Protein 2OSO (pdb70)

Organism: Methanocaldococcus jannaschii (strain ATCC 43067 / DSM 2661 / JAL-1 / JCM 10045 / NBRC 100440) (NCBI:txid243232)

InterPro domains:
  IPR004096 4-vinyl reductase, 4VR [PF02830] (97-155)
  IPR004096 4-vinyl reductase, 4VR [SM00989] (94-156)
  IPR024096 NO signalling/Golgi transport ligand-binding domain superfamily [SSF111126] (6-155)

Nearest PDB structures (foldseek):
  2oso-assembly1_A  TM=9.982E-01  e=2.679E-29  Methanocaldococcus jannaschii DSM 2661
  5kbi-assembly1_A  TM=7.221E-01  e=6.446E-04  Acinetobacter calcoaceticus
  5kbh-assembly1_A  TM=7.054E-01  e=1.119E-03  Acinetobacter calcoaceticus
  5kbg-assembly1_A  TM=6.849E-01  e=9.903E-04  Acinetobacter calcoaceticus
  5frw-assembly1_A  TM=6.557E-01  e=5.186E-03  Ralstonia sp. E2

Secondary structure (DSSP, 8-state):
----TTHHHHHHHTT-HHHHHHSPPP--HHHHHHHHHHHHH------HHHHHHHHH----SSHHHHHHHHH----EEE--HHHHHHSPSPEEEEEES-S-TT---SS---HHHHHHHHHHHHHHH-SEEEEEEEE-GGGT-SSEEEEEEEE-

Sequence (152 aa):
GAFEKIFPDIILEAIRNEEIIKESKKKIPPYFGLFALVIIFDKVKGSEETSLYEIGEEFGKKLSPKNIEELKKIFKLNFGDLEIDENKILLKNPPYKIKLSNPPYQWVSKEEPIHDFIAGILAGCLEEIFYYYFVVNEVECVSQGKDKCVFEVKEVD

CATH classification: 3.30.1380.20

Structure (mmCIF, N/CA/C/O backbone):
data_2OSO
#
_entry.id   2OSO
#
_cell.length_a   42.100
_cell.length_b   42.100
_cell.length_c   172.400
_cell.angle_alpha   90.000
_cell.angle_beta   90.000
_cell.angle_gamma   120.000
#
_symmetry.space_group_name_H-M   'P 31 2 1'
#
loop_
_entity.id
_entity.type
_entity.pdbx_description
1 polymer 'Hypothetical protein MJ1460'
2 non-polymer 'ZINC ION'
3 non-polymer 'CHLORIDE ION'
4 non-polymer 'ACETATE ION'
5 non-polymer GLYCEROL
6 water water
#
loop_
_atom_site.group_PDB
_atom_site.id
_atom_site.type_symbol
_atom_site.label_atom_id
_atom_site.label_alt_id
_atom_site.label_comp_id
_atom_site.label_asym_id
_atom_site.label_entity_id
_atom_site.label_seq_id
_atom_site.pdbx_PDB_ins_code
_atom_site.Cartn_x
_atom_site.Cartn_y
_atom_site.Cartn_z
_atom_site.occupancy
_atom_site.B_iso_or_equiv
_atom_site.auth_seq_id
_atom_site.auth_comp_id
_atom_site.auth_asym_id
_atom_site.auth_atom_id
_atom_site.pdbx_PDB_model_num
ATOM 1 N N . GLY A 1 1 ? 16.522 -3.937 2.259 1.00 19.21 0 GLY A N 1
ATOM 2 C CA . GLY A 1 1 ? 16.492 -2.935 1.162 1.00 22.61 0 GLY A CA 1
ATOM 3 C C . GLY A 1 1 ? 17.654 -1.967 1.287 1.00 23.48 0 GLY A C 1
ATOM 4 O O . GLY A 1 1 ? 18.474 -2.123 2.163 1.00 21.31 0 GLY A O 1
ATOM 13 N N . ALA A 1 3 ? 19.788 1.398 2.076 1.00 30.22 2 ALA A N 1
ATOM 14 C CA . ALA A 1 3 ? 19.738 2.449 3.088 1.00 30.49 2 ALA A CA 1
ATOM 15 C C . ALA A 1 3 ? 19.295 3.754 2.439 1.00 32.77 2 ALA A C 1
ATOM 16 O O . ALA A 1 3 ? 18.406 4.420 2.960 1.00 31.88 2 ALA A O 1
ATOM 18 N N . PHE A 1 4 ? 19.885 4.085 1.286 1.00 34.54 3 PHE A N 1
ATOM 19 C CA . PHE A 1 4 ? 19.580 5.330 0.554 1.00 36.50 3 PHE A CA 1
ATOM 20 C C . PHE A 1 4 ? 19.108 5.025 -0.849 1.00 36.66 3 PHE A C 1
ATOM 21 O O . PHE A 1 4 ? 19.792 4.348 -1.620 1.00 33.58 3 PHE A O 1
ATOM 37 N N . GLU A 1 6 ? 18.464 7.388 -3.141 1.00 32.60 5 GLU A N 1
ATOM 38 C CA . GLU A 1 6 ? 18.929 8.411 -4.082 1.00 31.81 5 GLU A CA 1
ATOM 39 C C . GLU A 1 6 ? 20.383 8.797 -3.828 1.00 30.98 5 GLU A C 1
ATOM 40 O O . GLU A 1 6 ? 20.885 8.653 -2.707 1.00 29.12 5 GLU A O 1
ATOM 46 N N . LYS A 1 7 ? 21.016 9.338 -4.868 1.00 31.70 6 LYS A N 1
ATOM 47 C CA . LYS A 1 7 ? 22.483 9.543 -4.956 1.00 34.40 6 LYS A CA 1
ATOM 48 C C . LYS A 1 7 ? 23.025 10.581 -3.973 1.00 31.49 6 LYS A C 1
ATOM 49 O O . LYS A 1 7 ? 24.148 10.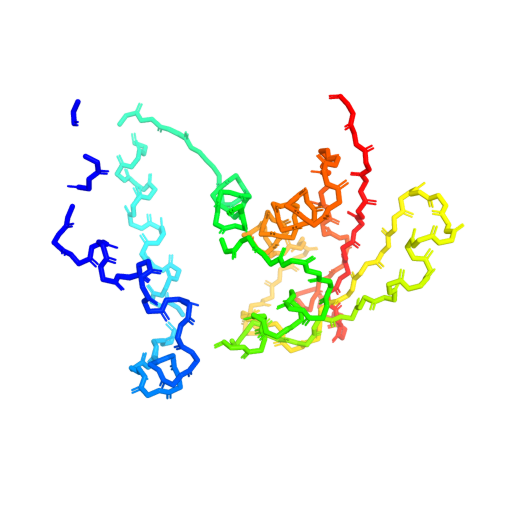494 -3.438 1.00 29.48 6 LYS A O 1
ATOM 55 N N . ILE A 1 8 ? 22.231 11.597 -3.786 1.00 29.81 7 ILE A N 1
ATOM 56 C CA . ILE A 1 8 ? 22.652 12.766 -3.091 1.00 27.89 7 ILE A CA 1
ATOM 57 C C . ILE A 1 8 ? 22.461 12.553 -1.578 1.00 26.81 7 ILE A C 1
ATOM 58 O O . ILE A 1 8 ? 23.055 13.267 -0.763 1.00 24.54 7 ILE A O 1
ATOM 63 N N . PHE A 1 9 ? 21.653 11.559 -1.180 1.00 25.28 8 PHE A N 1
ATOM 64 C CA . PHE A 1 9 ? 21.302 11.423 0.262 1.00 25.91 8 PHE A CA 1
ATOM 65 C C . PHE A 1 9 ? 22.479 11.257 1.280 1.00 24.80 8 PHE A C 1
ATOM 66 O O . PHE A 1 9 ? 22.502 11.941 2.301 1.00 25.98 8 PHE A O 1
ATOM 74 N N . PRO A 1 10 ? 23.445 10.349 1.052 1.00 26.08 9 PRO A N 1
ATOM 75 C CA . PRO A 1 10 ? 24.547 10.397 2.019 1.00 25.51 9 PRO A CA 1
ATOM 76 C C . PRO A 1 10 ? 25.263 11.739 2.180 1.00 25.15 9 PRO A C 1
ATOM 77 O O . PRO A 1 10 ? 25.677 12.109 3.270 1.00 26.46 9 PRO A O 1
ATOM 81 N N . ASP A 1 11 ? 25.403 12.463 1.098 1.00 24.29 10 ASP A N 1
ATOM 82 C CA . ASP A 1 11 ? 26.096 13.748 1.090 1.00 27.17 10 ASP A CA 1
ATOM 83 C C . ASP A 1 11 ? 25.295 14.791 1.892 1.00 24.88 10 ASP A C 1
ATOM 84 O O . ASP A 1 11 ? 25.856 15.594 2.653 1.00 24.37 10 ASP A O 1
ATOM 89 N N A ILE A 1 12 ? 23.978 14.770 1.748 0.50 24.59 11 ILE A N 1
ATOM 90 N N B ILE A 1 12 ? 23.982 14.742 1.732 0.50 23.56 11 ILE A N 1
ATOM 91 C CA A ILE A 1 12 ? 23.126 15.687 2.515 0.50 24.68 11 ILE A CA 1
ATOM 92 C CA B ILE A 1 12 ? 23.074 15.599 2.488 0.50 23.15 11 ILE A CA 1
ATOM 93 C C A ILE A 1 12 ? 23.291 15.482 4.030 0.50 24.22 11 ILE A C 1
ATOM 94 C C B ILE A 1 12 ? 23.290 15.466 4.001 0.50 23.25 11 ILE A C 1
ATOM 95 O O A ILE A 1 12 ? 23.360 16.459 4.772 0.50 23.20 11 ILE A O 1
ATOM 96 O O B ILE A 1 12 ? 23.386 16.469 4.704 0.50 22.21 11 ILE A O 1
ATOM 105 N N . LEU A 1 13 ? 23.409 14.230 4.485 1.00 24.23 12 LEU A N 1
ATOM 106 C CA . LEU A 1 13 ? 23.597 13.967 5.897 1.00 27.08 12 LEU A CA 1
ATOM 107 C C . LEU A 1 13 ? 24.934 14.529 6.428 1.00 29.83 12 LEU A C 1
ATOM 108 O O . LEU A 1 13 ? 25.024 14.921 7.585 1.00 31.09 12 LEU A O 1
ATOM 113 N N . GLU A 1 14 ? 25.959 14.570 5.585 1.00 31.58 13 GLU A N 1
ATOM 114 C CA . GLU A 1 14 ? 27.246 15.162 5.975 1.00 32.69 13 GLU A CA 1
ATOM 115 C C . GLU A 1 14 ? 27.166 16.691 6.027 1.00 30.52 13 GLU A C 1
ATOM 116 O O . GLU A 1 14 ? 27.654 17.323 6.974 1.00 26.92 13 GLU A O 1
ATOM 122 N N . ALA A 1 15 ? 26.555 17.257 4.987 1.00 29.93 14 ALA A N 1
ATOM 123 C CA . ALA A 1 15 ? 26.388 18.712 4.837 1.00 29.65 14 ALA A CA 1
ATOM 124 C C . ALA A 1 15 ? 25.615 19.357 5.967 1.00 29.48 14 ALA A C 1
ATOM 125 O O . ALA A 1 15 ? 25.930 20.474 6.334 1.00 28.98 14 ALA A O 1
ATOM 127 N N . ILE A 1 16 ? 24.559 18.710 6.477 1.00 31.09 15 ILE A N 1
ATOM 128 C CA . ILE A 1 16 ? 23.762 19.332 7.540 1.00 31.96 15 ILE A CA 1
ATOM 129 C C . ILE A 1 16 ? 24.566 19.495 8.848 1.00 32.94 15 ILE A C 1
ATOM 130 O O . ILE A 1 16 ? 24.223 20.306 9.691 1.00 34.05 15 ILE A O 1
ATOM 135 N N . ARG A 1 17 ? 25.653 18.740 8.974 1.00 34.18 16 ARG A N 1
ATOM 136 C CA . ARG A 1 17 ? 26.597 18.864 10.088 1.00 34.96 16 ARG A CA 1
ATOM 137 C C . ARG A 1 17 ? 27.725 19.887 9.823 1.00 35.48 16 ARG A C 1
ATOM 138 O O . ARG A 1 17 ? 28.562 20.072 10.686 1.00 36.96 16 ARG A O 1
ATOM 141 N N . ASN A 1 18 ? 27.750 20.530 8.648 1.00 34.45 17 ASN A N 1
ATOM 142 C CA . ASN A 1 18 ? 28.870 21.398 8.243 1.00 32.94 17 ASN A CA 1
ATOM 143 C C . ASN A 1 18 ? 28.396 22.836 7.985 1.00 30.96 17 ASN A C 1
ATOM 144 O O . ASN A 1 18 ? 27.894 23.157 6.914 1.00 28.52 17 ASN A O 1
ATOM 149 N N . GLU A 1 19 ? 28.589 23.709 8.970 1.00 29.83 18 GLU A N 1
ATOM 150 C CA . GLU A 1 19 ? 28.103 25.092 8.893 1.00 30.01 18 GLU A CA 1
ATOM 151 C C . GLU A 1 19 ? 28.708 25.888 7.721 1.00 28.55 18 GLU A C 1
ATOM 152 O O . GLU A 1 19 ? 28.068 26.809 7.203 1.00 29.36 18 GLU A O 1
ATOM 158 N N . GLU A 1 20 ? 29.920 25.529 7.295 1.00 27.58 19 GLU A N 1
ATOM 159 C CA . GLU A 1 20 ? 30.578 26.208 6.159 1.00 27.44 19 GLU A CA 1
ATOM 160 C C . GLU A 1 20 ? 29.866 25.843 4.870 1.00 25.95 19 GLU A C 1
ATOM 161 O O . GLU A 1 20 ? 29.570 26.717 4.055 1.00 27.15 19 GLU A O 1
ATOM 165 N N . ILE A 1 21 ? 29.575 24.565 4.687 1.00 25.00 20 ILE A N 1
ATOM 166 C CA . ILE A 1 21 ? 28.798 24.108 3.515 1.00 25.10 20 ILE A CA 1
ATOM 167 C C . ILE A 1 21 ? 27.398 24.742 3.465 1.00 24.90 20 ILE A C 1
ATOM 168 O O . ILE A 1 21 ? 26.911 25.168 2.394 1.00 22.16 20 ILE A O 1
ATOM 173 N N . ILE A 1 22 ? 26.737 24.825 4.616 1.00 24.71 21 ILE A N 1
ATOM 174 C CA . ILE A 1 22 ? 25.395 25.446 4.668 1.00 25.92 21 ILE A CA 1
ATOM 175 C C . ILE A 1 22 ? 25.508 26.874 4.240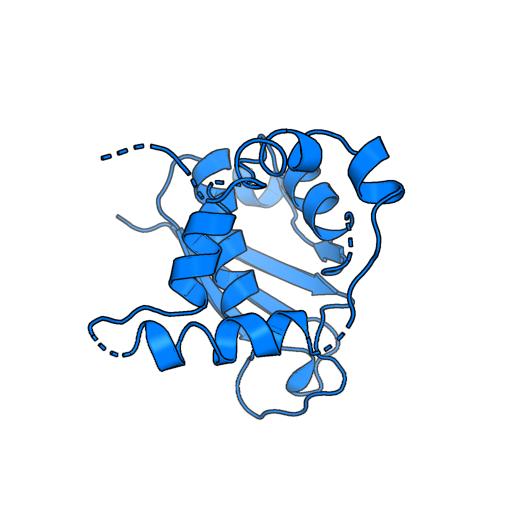 1.00 27.04 21 ILE A C 1
ATOM 176 O O . ILE A 1 22 ? 24.760 27.339 3.391 1.00 26.48 21 ILE A O 1
ATOM 181 N N . LYS A 1 23 ? 26.462 27.588 4.820 1.00 29.74 22 LYS A N 1
ATOM 182 C CA . LYS A 1 23 ? 26.615 29.006 4.490 1.00 31.73 22 LYS A CA 1
ATOM 183 C C . LYS A 1 23 ? 26.952 29.231 3.014 1.00 30.40 22 LYS A C 1
ATOM 184 O O . LYS A 1 23 ? 26.540 30.217 2.441 1.00 28.13 22 LYS A O 1
ATOM 190 N N . GLU A 1 24 ? 27.687 28.312 2.398 1.00 30.92 23 GLU A N 1
ATOM 191 C CA . GLU A 1 24 ? 28.075 28.453 0.980 1.00 31.87 23 GLU A CA 1
ATOM 192 C C . GLU A 1 24 ? 27.082 27.852 -0.033 1.00 30.67 23 GLU A C 1
ATOM 193 O O . GLU A 1 24 ? 27.200 28.075 -1.255 1.00 30.02 23 GLU A O 1
ATOM 199 N N . SER A 1 25 ? 26.101 27.108 0.460 1.00 28.07 24 SER A N 1
ATOM 200 C CA . SER A 1 25 ? 25.137 26.446 -0.404 1.00 27.13 24 SER A CA 1
ATOM 201 C C . SER A 1 25 ? 24.233 27.445 -1.148 1.00 27.29 24 SER A C 1
ATOM 202 O O . SER A 1 25 ? 24.065 28.599 -0.702 1.00 25.84 24 SER A O 1
ATOM 205 N N . LYS A 1 26 ? 23.613 27.001 -2.252 1.00 25.93 25 LYS A N 1
ATOM 206 C CA . LYS A 1 26 ? 22.558 27.801 -2.894 1.00 26.29 25 LYS A CA 1
ATOM 207 C C . LYS A 1 26 ? 21.328 27.844 -2.000 1.00 26.56 25 LYS A C 1
ATOM 208 O O . LYS A 1 26 ? 20.990 26.877 -1.350 1.00 25.89 25 LYS A O 1
ATOM 214 N N A LYS A 1 27 ? 20.686 29.002 -1.949 0.50 27.14 26 LYS A N 1
ATOM 215 N N B LYS A 1 27 ? 20.647 28.992 -2.004 0.50 26.86 26 LYS A N 1
ATOM 216 C CA A LYS A 1 27 ? 19.480 29.157 -1.176 0.50 27.31 26 LYS A CA 1
ATOM 217 C CA B LYS A 1 27 ? 19.484 29.240 -1.160 0.50 26.69 26 LYS A CA 1
ATOM 218 C C A LYS A 1 27 ? 18.285 29.113 -2.116 0.50 28.98 26 LYS A C 1
ATOM 219 C C B LYS A 1 27 ? 18.176 29.287 -1.981 0.50 28.64 26 LYS A C 1
ATOM 220 O O A LYS A 1 27 ? 18.288 29.765 -3.161 0.50 29.97 26 LYS A O 1
ATOM 221 O O B LYS A 1 27 ? 17.964 30.216 -2.778 0.50 29.12 26 LYS A O 1
ATOM 232 N N . ILE A 1 28 ? 17.280 28.324 -1.739 1.00 28.65 27 ILE A N 1
ATOM 233 C CA . ILE A 1 28 ? 16.044 28.190 -2.506 1.00 28.12 27 ILE A CA 1
ATOM 234 C C . ILE A 1 28 ? 14.916 28.969 -1.851 1.00 28.39 27 ILE A C 1
ATOM 235 O O . ILE A 1 28 ? 14.709 28.832 -0.636 1.00 28.22 27 ILE A O 1
ATOM 240 N N . PRO A 1 29 ? 14.218 29.821 -2.626 1.00 29.11 28 PRO A N 1
ATOM 241 C CA . PRO A 1 29 ? 12.978 30.483 -2.145 1.00 28.55 28 PRO A CA 1
ATOM 242 C C . PRO A 1 29 ? 11.905 29.504 -1.603 1.00 29.03 28 PRO A C 1
ATOM 243 O O . PRO A 1 29 ? 11.561 28.502 -2.273 1.00 30.60 28 PRO A O 1
ATOM 263 N N . PRO A 1 31 ? 8.668 29.259 -1.412 1.00 27.82 30 PRO A N 1
ATOM 264 C CA . PRO A 1 31 ? 7.549 28.721 -2.262 1.00 28.71 30 PRO A CA 1
ATOM 265 C C . PRO A 1 31 ? 7.890 27.413 -3.028 1.00 28.35 30 PRO A C 1
ATOM 266 O O . PRO A 1 31 ? 7.008 26.549 -3.186 1.00 24.85 30 PRO A O 1
ATOM 270 N N . TYR A 1 32 ? 9.149 27.246 -3.428 1.00 27.36 31 TYR A N 1
ATOM 271 C CA . TYR A 1 32 ? 9.583 26.074 -4.155 1.00 28.31 31 TYR A CA 1
ATOM 272 C C . TYR A 1 32 ? 9.848 24.868 -3.247 1.00 28.01 31 TYR A C 1
ATOM 273 O O . TYR A 1 32 ? 9.662 23.718 -3.642 1.00 27.68 31 TYR A O 1
ATOM 282 N N . PHE A 1 33 ? 10.281 25.154 -2.028 1.00 27.17 32 PHE A N 1
ATOM 283 C CA . PHE A 1 33 ? 10.409 24.167 -0.980 1.00 27.99 32 PHE A CA 1
ATOM 284 C C . PHE A 1 33 ? 8.997 23.634 -0.669 1.00 26.78 32 PHE A C 1
ATOM 285 O O . PHE A 1 33 ? 8.779 22.465 -0.637 1.00 25.41 32 PHE A O 1
ATOM 293 N N . GLY A 1 34 ? 8.000 24.497 -0.526 1.00 23.38 33 GLY A N 1
ATOM 294 C CA . GLY A 1 34 ? 6.681 24.016 -0.336 1.00 23.52 33 GLY A CA 1
ATOM 295 C C . GLY A 1 34 ? 6.062 23.272 -1.476 1.00 20.78 33 GLY A C 1
ATOM 296 O O . GLY A 1 34 ? 5.282 22.357 -1.258 1.00 22.99 33 GLY A O 1
ATOM 297 N N . LEU A 1 35 ? 6.365 23.683 -2.690 1.00 21.59 34 LEU A N 1
ATOM 298 C CA . LEU A 1 35 ? 5.875 23.015 -3.898 1.00 19.70 34 LEU A CA 1
ATOM 299 C C . LEU A 1 35 ? 6.350 21.584 -3.967 1.00 21.46 34 LEU A C 1
ATOM 300 O O . LEU A 1 35 ? 5.622 20.693 -4.388 1.00 19.34 34 LEU A O 1
ATOM 305 N N . PHE A 1 36 ? 7.577 21.357 -3.534 1.00 21.13 35 PHE A N 1
ATOM 306 C CA . PHE A 1 36 ? 8.122 20.008 -3.443 1.00 24.98 35 PHE A CA 1
ATOM 307 C C . PHE A 1 36 ? 7.245 19.084 -2.581 1.00 22.14 35 PHE A C 1
ATOM 308 O O . PHE A 1 36 ? 6.910 17.952 -2.972 1.00 22.46 35 PHE A O 1
ATOM 316 N N . ALA A 1 37 ? 6.883 19.574 -1.404 1.00 21.31 36 ALA A N 1
ATOM 317 C CA . ALA A 1 37 ? 6.121 18.833 -0.482 1.00 22.51 36 ALA A CA 1
ATOM 318 C C . ALA A 1 37 ? 4.733 18.588 -1.102 1.00 21.68 36 ALA A C 1
ATOM 319 O O . ALA A 1 37 ? 4.152 17.529 -0.961 1.00 23.72 36 ALA A O 1
ATOM 321 N N . LEU A 1 38 ? 4.190 19.601 -1.763 1.00 22.80 37 LEU A N 1
ATOM 322 C CA . LEU A 1 38 ? 2.869 19.493 -2.389 1.00 23.85 37 LEU A CA 1
ATOM 323 C C . LEU A 1 38 ? 2.896 18.403 -3.464 1.00 25.40 37 LEU A C 1
ATOM 324 O O . LEU A 1 38 ? 1.941 17.611 -3.604 1.00 23.69 37 LEU A O 1
ATOM 329 N N . VAL A 1 39 ? 3.959 18.401 -4.267 1.00 25.29 38 VAL A N 1
ATOM 330 C CA . VAL A 1 39 ? 4.069 17.419 -5.357 1.00 27.46 38 VAL A CA 1
ATOM 331 C C . VAL A 1 39 ? 4.268 15.989 -4.807 1.00 27.69 38 VAL A C 1
ATOM 332 O O . VAL A 1 39 ? 3.629 15.060 -5.282 1.00 28.59 38 VAL A O 1
ATOM 336 N N A ILE A 1 40 ? 5.113 15.825 -3.796 0.50 27.68 39 ILE A N 1
ATOM 337 N N B ILE A 1 40 ? 5.146 15.832 -3.823 0.50 28.50 39 ILE A N 1
ATOM 338 C CA A ILE A 1 40 ? 5.355 14.492 -3.247 0.50 27.87 39 ILE A CA 1
ATOM 339 C CA B ILE A 1 40 ? 5.364 14.530 -3.191 0.50 29.07 39 ILE A CA 1
ATOM 340 C C A ILE A 1 40 ? 4.239 13.953 -2.329 0.50 29.79 39 ILE A C 1
ATOM 341 C C B ILE A 1 40 ? 4.050 13.994 -2.592 0.50 30.38 39 ILE A C 1
ATOM 342 O O A ILE A 1 40 ? 4.207 12.750 -2.080 0.50 27.50 39 ILE A O 1
ATOM 343 O O B ILE A 1 40 ? 3.627 12.883 -2.897 0.50 27.56 39 ILE A O 1
ATOM 352 N N . PHE A 1 41 ? 3.352 14.821 -1.825 1.00 31.11 40 PHE A N 1
ATOM 353 C CA . PHE A 1 41 ? 2.147 14.370 -1.152 1.00 33.90 40 PHE A CA 1
ATOM 354 C C . PHE A 1 41 ? 1.109 13.851 -2.138 1.00 37.46 40 PHE A C 1
ATOM 355 O O . PHE A 1 41 ? 0.404 12.904 -1.839 1.00 38.55 40 PHE A O 1
ATOM 363 N N . ASP A 1 42 ? 0.982 14.491 -3.292 1.00 40.80 41 ASP A N 1
ATOM 364 C CA . ASP A 1 42 ? 0.177 13.934 -4.382 1.00 42.76 41 ASP A CA 1
ATOM 365 C C . ASP A 1 42 ? 0.618 12.525 -4.771 1.00 43.68 41 ASP A C 1
ATOM 366 O O . ASP A 1 42 ? -0.219 11.698 -5.113 1.00 44.81 41 ASP A O 1
ATOM 371 N N . LYS A 1 43 ? 1.924 12.275 -4.765 1.00 43.96 42 LYS A N 1
ATOM 372 C CA . LYS A 1 43 ? 2.474 10.940 -5.036 1.00 44.16 42 LYS A CA 1
ATOM 373 C C . LYS A 1 43 ? 2.346 9.984 -3.841 1.00 43.64 42 LYS A C 1
ATOM 374 O O . LYS A 1 43 ? 2.002 8.830 -4.034 1.00 42.78 42 LYS A O 1
ATOM 380 N N . VAL A 1 44 ? 2.668 10.436 -2.621 1.00 44.30 43 VAL A N 1
ATOM 381 C CA . VAL A 1 44 ? 2.342 9.662 -1.409 1.00 44.34 43 VAL A CA 1
ATOM 382 C C . VAL A 1 44 ? 0.881 9.224 -1.580 1.00 43.74 43 VAL A C 1
ATOM 383 O O . VAL A 1 44 ? 0.585 8.034 -1.636 1.00 45.02 43 VAL A O 1
ATOM 387 N N . LYS A 1 45 ? -0.025 10.182 -1.707 1.00 43.88 44 LYS A N 1
ATOM 388 C CA . LYS A 1 45 ? -1.445 9.849 -1.862 1.00 43.80 44 LYS A CA 1
ATOM 389 C C . LYS A 1 45 ? -1.649 9.060 -3.139 1.00 44.32 44 LYS A C 1
ATOM 390 O O . LYS A 1 45 ? -2.303 8.015 -3.121 1.00 44.23 44 LYS A O 1
ATOM 392 N N . GLY A 1 48 ? 0.148 5.462 -3.018 1.00 46.92 47 GLY A N 1
ATOM 393 C CA . GLY A 1 48 ? -1.045 4.979 -2.310 1.00 46.09 47 GLY A CA 1
ATOM 394 C C . GLY A 1 48 ? -1.021 5.002 -0.778 1.00 46.42 47 GLY A C 1
ATOM 395 O O . GLY A 1 48 ? -1.775 4.251 -0.151 1.00 46.37 47 GLY A O 1
ATOM 396 N N . SER A 1 49 ? -0.189 5.863 -0.173 1.00 45.53 48 SER A N 1
ATOM 397 C CA . SER A 1 49 ? -0.130 6.018 1.294 1.00 44.71 48 SER A CA 1
ATOM 398 C C . SER A 1 49 ? -0.518 7.443 1.767 1.00 44.09 48 SER A C 1
ATOM 399 O O . SER A 1 49 ? -1.219 8.161 1.035 1.00 44.48 48 SER A O 1
ATOM 401 N N A GLU A 1 50 ? -0.021 7.846 2.939 0.50 43.76 49 GLU A N 1
ATOM 402 N N B GLU A 1 50 ? -0.067 7.829 2.969 0.50 43.70 49 GLU A N 1
ATOM 403 C CA A GLU A 1 50 ? -0.543 9.007 3.667 0.50 43.57 49 GLU A CA 1
ATOM 404 C CA B GLU A 1 50 ? -0.616 8.977 3.723 0.50 43.45 49 GLU A CA 1
ATOM 405 C C A GLU A 1 50 ? 0.387 9.436 4.815 0.50 43.56 49 GLU A C 1
ATOM 406 C C B GLU A 1 50 ? 0.353 9.432 4.841 0.50 43.46 49 GLU A C 1
ATOM 407 O O A GLU A 1 50 ? 0.990 8.583 5.485 0.50 43.88 49 GLU A O 1
ATOM 408 O O B GLU A 1 50 ? 0.961 8.584 5.512 0.50 43.76 49 GLU A O 1
ATOM 419 N N . THR A 1 51 ? 0.503 10.749 5.041 1.00 42.82 50 THR A N 1
ATOM 420 C CA . THR A 1 51 ? 1.260 11.292 6.223 1.00 40.51 50 THR A CA 1
ATOM 421 C C . THR A 1 51 ? 0.859 12.765 6.492 1.00 37.58 50 THR A C 1
ATOM 422 O O . THR A 1 51 ? -0.164 13.226 5.982 1.00 38.21 50 T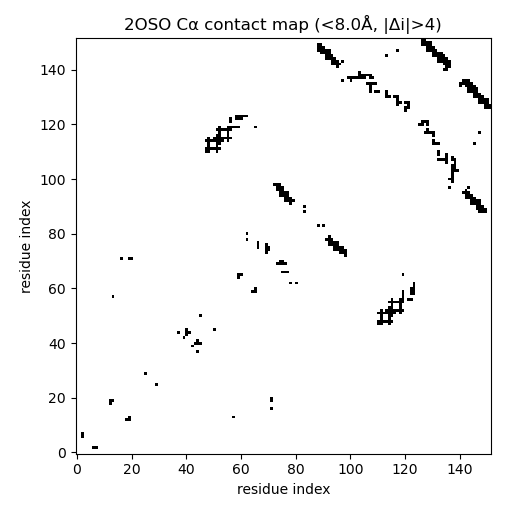HR A O 1
ATOM 426 N N . SER A 1 52 ? 1.586 13.497 7.329 1.00 34.51 51 SER A N 1
ATOM 427 C CA . SER A 1 52 ? 1.305 14.950 7.478 1.00 30.66 51 SER A CA 1
ATOM 428 C C . SER A 1 52 ? 2.585 15.753 7.552 1.00 26.64 51 SER A C 1
ATOM 429 O O . SER A 1 52 ? 3.634 15.215 7.823 1.00 26.35 51 SER A O 1
ATOM 432 N N . LEU A 1 53 ? 2.499 17.049 7.291 1.00 23.48 52 LEU A N 1
ATOM 433 C CA . LEU A 1 53 ? 3.656 17.923 7.462 1.00 21.74 52 LEU A CA 1
ATOM 434 C C . LEU A 1 53 ? 4.204 17.931 8.922 1.00 21.90 52 LEU A C 1
ATOM 435 O O . LEU A 1 53 ? 5.406 18.056 9.139 1.00 24.89 52 LEU A O 1
ATOM 440 N N . TYR A 1 54 ? 3.314 17.829 9.896 1.00 22.61 53 TYR A N 1
ATOM 441 C CA . TYR A 1 54 ? 3.722 17.687 11.295 1.00 22.36 53 TYR A CA 1
ATOM 442 C C . TYR A 1 54 ? 4.541 16.420 11.505 1.00 23.28 53 TYR A C 1
ATOM 443 O O . TYR A 1 54 ? 5.624 16.452 12.084 1.00 22.16 53 TYR A O 1
ATOM 452 N N . GLU A 1 55 ? 4.053 15.301 11.039 1.00 25.69 54 GLU A N 1
ATOM 453 C CA . GLU A 1 55 ? 4.797 14.063 11.241 1.00 26.81 54 GLU A CA 1
ATOM 454 C C . GLU A 1 55 ? 6.144 14.030 10.518 1.00 25.51 54 GLU A C 1
ATOM 455 O O . GLU A 1 55 ? 7.147 13.594 11.075 1.00 24.93 54 GLU A O 1
ATOM 461 N N . ILE A 1 56 ? 6.199 14.557 9.298 1.00 24.95 55 ILE A N 1
ATOM 462 C CA . ILE A 1 56 ? 7.471 14.757 8.626 1.00 22.64 55 ILE A CA 1
ATOM 463 C C . ILE A 1 56 ? 8.439 15.702 9.367 1.00 23.67 55 ILE A C 1
ATOM 464 O O . ILE A 1 56 ? 9.642 15.455 9.426 1.00 23.80 55 ILE A O 1
ATOM 469 N N . GLY A 1 57 ? 7.950 16.819 9.888 1.00 22.71 56 GLY A N 1
ATOM 470 C CA . GLY A 1 57 ? 8.728 17.692 10.765 1.00 24.35 56 GLY A CA 1
ATOM 471 C C . GLY A 1 57 ? 9.272 16.973 11.986 1.00 24.33 56 GLY A C 1
ATOM 472 O O . GLY A 1 57 ? 10.464 17.105 12.302 1.00 24.70 56 GLY A O 1
ATOM 473 N N . GLU A 1 58 ? 8.451 16.142 12.625 1.00 24.67 57 GLU A N 1
ATOM 474 C CA . GLU A 1 58 ? 8.980 15.284 13.727 1.00 26.01 57 GLU A CA 1
ATOM 475 C C . GLU A 1 58 ? 10.194 14.502 13.308 1.00 26.91 57 GLU A C 1
ATOM 476 O O . GLU A 1 58 ? 11.217 14.513 13.985 1.00 23.35 57 GLU A O 1
ATOM 482 N N . GLU A 1 59 ? 10.100 13.821 12.165 1.00 28.80 58 GLU A N 1
ATOM 483 C CA . GLU A 1 59 ? 11.233 13.001 11.671 1.00 28.81 58 GLU A CA 1
ATOM 484 C C . GLU A 1 59 ? 12.448 13.840 11.271 1.00 26.08 58 GLU A C 1
ATOM 485 O O . GLU A 1 59 ? 13.560 13.434 11.494 1.00 23.54 58 GLU A O 1
ATOM 491 N N . PHE A 1 60 ? 12.183 14.994 10.666 1.00 24.40 59 PHE A N 1
ATOM 492 C CA . PHE A 1 60 ? 13.176 15.991 10.272 1.00 24.10 59 PHE A CA 1
ATOM 493 C C . PHE A 1 60 ? 13.957 16.449 11.501 1.00 24.90 59 PHE A C 1
ATOM 494 O O . PHE A 1 60 ? 15.192 16.376 11.508 1.00 27.96 59 PHE A O 1
ATOM 502 N N . GLY A 1 61 ? 13.217 16.764 12.558 1.00 28.35 60 GLY A N 1
ATOM 503 C CA . GLY A 1 61 ? 13.760 17.160 13.861 1.00 27.49 60 GLY A CA 1
ATOM 504 C C . GLY A 1 61 ? 14.675 16.131 14.464 1.00 27.33 60 GLY A C 1
ATOM 505 O O . GLY A 1 61 ? 15.792 16.453 14.902 1.00 28.51 60 GLY A O 1
ATOM 506 N N A LYS A 1 62 ? 14.236 14.868 14.432 0.50 25.73 61 LYS A N 1
ATOM 507 N N B LYS A 1 62 ? 14.187 14.894 14.504 0.50 27.70 61 LYS A N 1
ATOM 508 C CA A LYS A 1 62 ? 15.062 13.728 14.850 0.50 25.22 61 LYS A CA 1
ATOM 509 C CA B LYS A 1 62 ? 14.927 13.756 15.036 0.50 28.67 61 LYS A CA 1
ATOM 510 C C A LYS A 1 62 ? 16.375 13.561 14.068 0.50 26.62 61 LYS A C 1
ATOM 511 C C B LYS A 1 62 ? 16.252 13.498 14.314 0.50 28.94 61 LYS A C 1
ATOM 512 O O A LYS A 1 62 ? 17.421 13.392 14.677 0.50 25.72 61 LYS A O 1
ATOM 513 O O B LYS A 1 62 ? 17.213 13.053 14.926 0.50 28.08 61 LYS A O 1
ATOM 538 N N . LEU A 1 64 ? 17.962 15.985 12.616 1.00 27.93 63 LEU A N 1
ATOM 539 C CA . LEU A 1 64 ? 18.787 17.145 12.937 1.00 28.88 63 LEU A CA 1
ATOM 540 C C . LEU A 1 64 ? 19.474 16.920 14.282 1.00 28.89 63 LEU A C 1
ATOM 541 O O . LEU A 1 64 ? 20.653 17.237 14.468 1.00 28.96 63 LEU A O 1
ATOM 546 N N . SER A 1 65 ? 18.728 16.322 15.209 1.00 28.63 64 SER A N 1
ATOM 547 C CA . SER A 1 65 ? 19.311 15.834 16.498 1.00 28.73 64 SER A CA 1
ATOM 548 C C . SER A 1 65 ? 20.243 16.846 17.213 1.00 27.88 64 SER A C 1
ATOM 549 O O . SER A 1 65 ? 21.390 16.567 17.502 1.00 30.14 64 SER A O 1
ATOM 552 N N . PRO A 1 66 ? 19.715 18.030 17.558 1.00 28.55 65 PRO A N 1
ATOM 553 C CA . PRO A 1 66 ? 20.452 19.048 18.304 1.00 28.59 65 PRO A CA 1
ATOM 554 C C . PRO A 1 66 ? 20.690 18.527 19.725 1.00 29.44 65 PRO A C 1
ATOM 555 O O . PRO A 1 66 ? 19.849 17.815 20.272 1.00 29.09 65 PRO A O 1
ATOM 559 N N . LYS A 1 67 ? 21.842 18.835 20.290 1.00 31.08 66 LYS A N 1
ATOM 560 C CA . LYS A 1 67 ? 22.194 18.330 21.619 1.00 31.51 66 LYS A CA 1
ATOM 561 C C . LYS A 1 67 ? 21.635 19.206 22.748 1.00 30.87 66 LYS A C 1
ATOM 562 O O . LYS A 1 67 ? 21.600 18.804 23.930 1.00 30.86 66 LYS A O 1
ATOM 565 N N . ASN A 1 68 ? 21.200 20.412 22.407 1.00 28.74 67 ASN A N 1
ATOM 566 C CA . ASN A 1 68 ? 20.735 21.330 23.4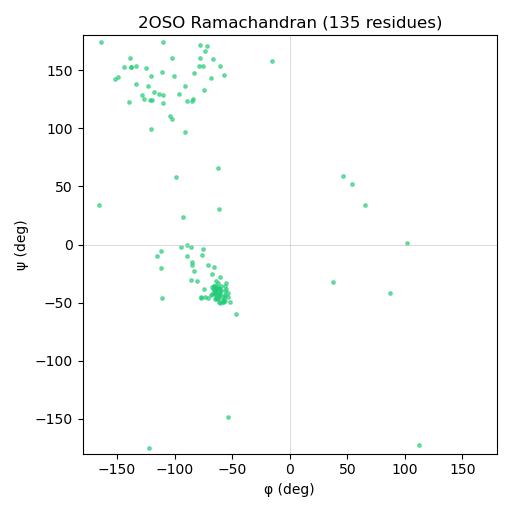36 1.00 26.86 67 ASN A CA 1
ATOM 567 C C . ASN A 1 68 ? 19.932 22.450 22.815 1.00 26.52 67 ASN A C 1
ATOM 568 O O . ASN A 1 68 ? 19.754 22.506 21.585 1.00 24.59 67 ASN A O 1
ATOM 573 N N . ILE A 1 69 ? 19.352 23.275 23.659 1.00 26.31 68 ILE A N 1
ATOM 574 C CA . ILE A 1 69 ? 18.515 24.375 23.196 1.00 25.27 68 ILE A CA 1
ATOM 575 C C . ILE A 1 69 ? 19.354 25.361 22.400 1.00 26.16 68 ILE A C 1
ATOM 576 O O . ILE A 1 69 ? 18.894 25.868 21.397 1.00 27.10 68 ILE A O 1
ATOM 581 N N . GLU A 1 70 ? 20.624 25.589 22.766 1.00 27.81 69 GLU A N 1
ATOM 582 C CA . GLU A 1 70 ? 21.370 26.612 22.022 1.00 28.92 69 GLU A CA 1
ATOM 583 C C . GLU A 1 70 ? 21.552 26.152 20.565 1.00 27.95 69 GLU A C 1
ATOM 584 O O . GLU A 1 70 ? 21.396 26.930 19.629 1.00 25.43 69 GLU A O 1
ATOM 590 N N . GLU A 1 71 ? 21.840 24.863 20.384 1.00 28.73 70 GLU A N 1
ATOM 591 C CA . GLU A 1 71 ? 22.004 24.260 19.078 1.00 30.55 70 GLU A CA 1
ATOM 592 C C . GLU A 1 71 ? 20.688 24.272 18.277 1.00 28.50 70 GLU A C 1
ATOM 593 O O . GLU A 1 71 ? 20.696 24.517 17.068 1.00 27.52 70 GLU A O 1
ATOM 599 N N . LEU A 1 72 ? 19.573 24.034 18.952 1.00 27.18 71 LEU A N 1
ATOM 600 C CA . LEU A 1 72 ? 18.245 24.157 18.317 1.00 28.88 71 LEU A CA 1
ATOM 601 C C . LEU A 1 72 ? 18.029 25.562 17.729 1.00 30.33 71 LEU A C 1
ATOM 602 O O . LEU A 1 72 ? 17.531 25.733 16.590 1.00 31.20 71 LEU A O 1
ATOM 607 N N . LYS A 1 73 ? 18.382 26.572 18.528 1.00 30.27 72 LYS A N 1
ATOM 608 C CA . LYS A 1 73 ? 18.257 27.964 18.116 1.00 28.78 72 LYS A CA 1
ATOM 609 C C . LYS A 1 73 ? 19.126 28.262 16.885 1.00 29.30 72 LYS A C 1
ATOM 610 O O . LYS A 1 73 ? 18.695 29.004 15.962 1.00 26.63 72 LYS A O 1
ATOM 616 N N . LYS A 1 74 ? 20.347 27.701 16.887 1.00 29.60 73 LYS A N 1
ATOM 617 C CA . LYS A 1 74 ? 21.280 27.885 15.803 1.00 31.05 73 LYS A CA 1
ATOM 618 C C . LYS A 1 74 ? 20.797 27.271 14.492 1.00 29.81 73 LYS A C 1
ATOM 619 O O . LYS A 1 74 ? 20.897 27.881 13.453 1.00 28.88 73 LYS A O 1
ATOM 624 N N . ILE A 1 75 ? 20.323 26.037 14.549 1.00 30.95 74 ILE A N 1
ATOM 625 C CA . ILE A 1 75 ? 19.724 25.374 13.380 1.00 30.28 74 ILE A CA 1
ATOM 626 C C . ILE A 1 75 ? 18.609 26.210 12.763 1.00 27.09 74 ILE A C 1
ATOM 627 O O . ILE A 1 75 ? 18.527 26.327 11.549 1.00 25.40 74 ILE A O 1
ATOM 632 N N . PHE A 1 76 ? 17.755 26.820 13.573 1.00 26.77 75 PHE A N 1
ATOM 633 C CA . PHE A 1 76 ? 16.680 27.671 13.014 1.00 26.32 75 PHE A CA 1
ATOM 634 C C . PHE A 1 76 ? 17.237 28.907 12.273 1.00 27.54 75 PHE A C 1
ATOM 635 O O . PHE A 1 76 ? 16.732 29.277 11.213 1.00 26.83 75 PHE A O 1
ATOM 643 N N . LYS A 1 77 ? 18.309 29.503 12.784 1.00 27.83 76 LYS A N 1
ATOM 644 C CA . LYS A 1 77 ? 18.947 30.607 12.040 1.00 30.09 76 LYS A CA 1
ATOM 645 C C . LYS A 1 77 ? 19.590 30.127 10.737 1.00 27.53 76 LYS A C 1
ATOM 646 O O . LYS A 1 77 ? 19.518 30.820 9.729 1.00 26.01 76 LYS A O 1
ATOM 652 N N . LEU A 1 78 ? 20.279 28.986 10.788 1.00 26.83 77 LEU A N 1
ATOM 653 C CA . LEU A 1 78 ? 20.898 28.407 9.580 1.00 28.05 77 LEU A CA 1
ATOM 654 C C . LEU A 1 78 ? 19.890 28.039 8.494 1.00 29.07 77 LEU A C 1
ATOM 655 O O . LEU A 1 78 ? 20.152 28.223 7.294 1.00 31.21 77 LEU A O 1
ATOM 668 N N . ASN A 1 80 ? 17.192 29.597 8.071 1.00 27.86 79 ASN A N 1
ATOM 669 C CA . ASN A 1 80 ? 16.496 30.831 7.763 1.00 28.52 79 ASN A CA 1
ATOM 670 C C . ASN A 1 80 ? 15.018 30.716 8.120 1.00 27.81 79 ASN A C 1
ATOM 671 O O . ASN A 1 80 ? 14.104 31.364 7.521 1.00 28.96 79 ASN A O 1
ATOM 676 N N . PHE A 1 81 ? 14.767 29.962 9.189 1.00 26.54 80 PHE A N 1
ATOM 677 C CA . PHE A 1 81 ? 13.391 29.749 9.689 1.00 26.51 80 PHE A CA 1
ATOM 678 C C . PHE A 1 81 ? 12.996 30.738 10.796 1.00 27.48 80 PHE A C 1
ATOM 679 O O . PHE A 1 81 ? 11.862 30.740 11.243 1.00 28.34 80 PHE A O 1
ATOM 687 N N . GLY A 1 82 ? 13.928 31.610 11.198 1.00 29.21 81 GLY A N 1
ATOM 688 C CA . GLY A 1 82 ? 13.676 32.642 12.189 1.00 28.25 81 GLY A CA 1
ATOM 689 C C . GLY A 1 82 ? 14.394 32.495 13.519 1.00 28.48 81 GLY A C 1
ATOM 690 O O . GLY A 1 82 ? 15.269 31.642 13.694 1.00 23.66 81 GLY A O 1
ATOM 691 N N . ASP A 1 83 ? 14.015 33.374 14.439 1.00 28.08 82 ASP A N 1
ATOM 692 C CA . ASP A 1 83 ? 14.623 33.488 15.773 1.00 29.53 82 ASP A CA 1
ATOM 693 C C . ASP A 1 83 ? 13.712 32.835 16.791 1.00 27.82 82 ASP A C 1
ATOM 694 O O . ASP A 1 83 ? 12.652 33.363 17.145 1.00 25.75 82 ASP A O 1
ATOM 699 N N . LEU A 1 84 ? 14.160 31.696 17.271 1.00 28.43 83 LEU A N 1
ATOM 700 C CA . LEU A 1 84 ? 13.429 30.870 18.190 1.00 29.38 83 LEU A CA 1
ATOM 701 C C . LEU A 1 84 ? 13.690 31.410 19.614 1.00 30.45 83 LEU A C 1
ATOM 702 O O . LEU A 1 84 ? 14.823 31.592 20.014 1.00 29.72 83 LEU 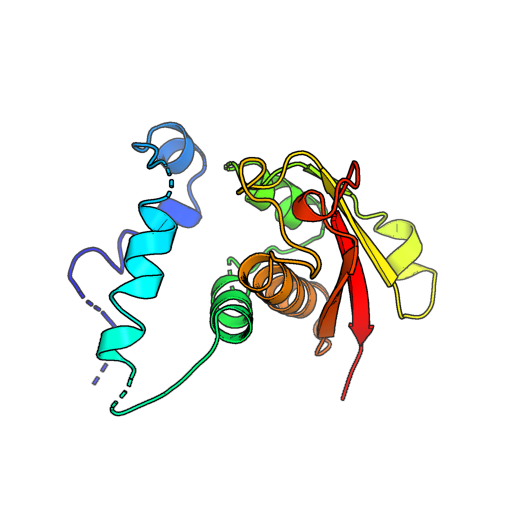A O 1
ATOM 707 N N . GLU A 1 85 ? 12.618 31.707 20.337 1.00 31.56 84 GLU A N 1
ATOM 708 C CA . GLU A 1 85 ? 12.688 32.212 21.703 1.00 33.00 84 GLU A CA 1
ATOM 709 C C . GLU A 1 85 ? 12.325 31.082 22.662 1.00 31.87 84 GLU A C 1
ATOM 710 O O . GLU A 1 85 ? 11.176 30.651 22.721 1.00 29.52 84 GLU A O 1
ATOM 716 N N . ILE A 1 86 ? 13.322 30.608 23.402 1.00 31.88 85 ILE A N 1
ATOM 717 C CA . ILE A 1 86 ? 13.172 29.511 24.384 1.00 32.41 85 ILE A CA 1
ATOM 718 C C . ILE A 1 86 ? 13.996 29.870 25.608 1.00 32.37 85 ILE A C 1
ATOM 719 O O . ILE A 1 86 ? 15.201 30.100 25.489 1.00 32.85 85 ILE A O 1
ATOM 724 N N . ASP A 1 87 ? 13.346 29.926 26.768 1.00 31.93 86 ASP A N 1
ATOM 725 C CA . ASP A 1 87 ? 14.016 30.101 28.052 1.00 31.20 86 ASP A CA 1
ATOM 726 C C . ASP A 1 87 ? 14.327 28.723 28.631 1.00 31.10 86 ASP A C 1
ATOM 727 O O . ASP A 1 87 ? 13.485 28.111 29.278 1.00 30.90 86 ASP A O 1
ATOM 732 N N . GLU A 1 88 ? 15.554 28.260 28.427 1.00 30.08 87 GLU A N 1
ATOM 733 C CA . GLU A 1 88 ? 15.982 26.933 28.851 1.00 31.26 87 GLU A CA 1
ATOM 734 C C . GLU A 1 88 ? 16.020 26.714 30.373 1.00 31.77 87 GLU A C 1
ATOM 735 O O . GLU A 1 88 ? 15.646 25.655 30.877 1.00 32.26 87 GLU A O 1
ATOM 741 N N . ASN A 1 89 ? 16.509 27.702 31.097 1.00 32.13 88 ASN A N 1
ATOM 742 C CA . ASN A 1 89 ? 16.551 27.596 32.554 1.00 33.14 88 ASN A CA 1
ATOM 743 C C . ASN A 1 89 ? 15.144 27.508 33.181 1.00 31.37 88 ASN A C 1
ATOM 744 O O . ASN A 1 89 ? 14.933 26.801 34.173 1.00 30.14 88 ASN A O 1
ATOM 749 N N . LYS A 1 90 ? 14.160 28.137 32.552 1.00 29.28 89 LYS A N 1
ATOM 750 C CA . LYS A 1 90 ? 12.784 28.011 33.014 1.00 28.52 89 LYS A CA 1
ATOM 751 C C . LYS A 1 90 ? 12.164 26.646 32.676 1.00 28.63 89 LYS A C 1
ATOM 752 O O . LYS A 1 90 ? 11.398 26.094 33.468 1.00 28.06 89 LYS A O 1
ATOM 758 N N . ILE A 1 91 ? 12.466 26.106 31.500 1.00 29.06 90 ILE A N 1
ATOM 759 C CA . ILE A 1 91 ? 12.023 24.738 31.132 1.00 29.89 90 ILE A CA 1
ATOM 760 C C . ILE A 1 91 ? 12.532 23.720 32.155 1.00 29.63 90 ILE A C 1
ATOM 761 O O . ILE A 1 91 ? 11.805 22.843 32.626 1.00 30.11 90 ILE A O 1
ATOM 766 N N . LEU A 1 92 ? 13.789 23.870 32.517 1.00 30.35 91 LEU A N 1
ATOM 767 C CA . LEU A 1 92 ? 14.393 23.036 33.542 1.00 31.28 91 LEU A CA 1
ATOM 768 C C . LEU A 1 92 ? 13.727 23.183 34.920 1.00 30.76 91 LEU A C 1
ATOM 769 O O . LEU A 1 92 ? 13.529 22.183 35.612 1.00 28.59 91 LEU A O 1
ATOM 774 N N . LEU A 1 93 ? 13.319 24.405 35.285 1.00 29.34 92 LEU A N 1
ATOM 775 C CA . LEU A 1 93 ? 12.809 24.672 36.626 1.00 30.52 92 LEU A CA 1
ATOM 776 C C . LEU A 1 93 ? 11.312 24.387 36.768 1.00 31.08 92 LEU A C 1
ATOM 777 O O . LEU A 1 93 ? 10.841 24.063 37.854 1.00 29.61 92 LEU A O 1
ATOM 782 N N . LYS A 1 94 ? 10.560 24.549 35.684 1.00 29.76 93 LYS A N 1
ATOM 783 C CA . LYS A 1 94 ? 9.113 24.503 35.751 1.00 30.78 93 LYS A CA 1
ATOM 784 C C . LYS A 1 94 ? 8.568 23.182 35.258 1.00 30.63 93 LYS A C 1
ATOM 785 O O . LYS A 1 94 ? 9.227 22.471 34.523 1.00 29.58 93 LYS A O 1
ATOM 791 N N . ASN A 1 95 ? 7.336 22.876 35.637 1.00 31.23 94 ASN A N 1
ATOM 792 C CA . ASN A 1 95 ? 6.603 21.767 35.000 1.00 31.76 94 ASN A CA 1
ATOM 793 C C . ASN A 1 95 ? 6.026 22.175 33.646 1.00 31.85 94 ASN A C 1
ATOM 794 O O . ASN A 1 95 ? 5.709 23.363 33.434 1.00 30.88 94 ASN A O 1
ATOM 799 N N . PRO A 1 96 ? 5.824 21.188 32.743 1.00 33.00 95 PRO A N 1
ATOM 800 C CA . PRO A 1 96 ? 5.157 21.471 31.472 1.00 33.60 95 PRO A CA 1
ATOM 801 C C . PRO A 1 96 ? 3.676 21.681 31.739 1.00 34.42 95 PRO A C 1
ATOM 802 O O . PRO A 1 96 ? 3.205 21.354 32.830 1.00 36.37 95 PRO A O 1
ATOM 806 N N . PRO A 1 97 ? 2.931 22.212 30.770 1.00 34.01 96 PRO A N 1
ATOM 807 C CA . PRO A 1 97 ? 3.361 22.609 29.422 1.00 32.69 96 PRO A CA 1
ATOM 808 C C . PRO A 1 97 ? 4.158 23.923 29.396 1.00 31.65 96 PRO A C 1
ATOM 809 O O . PRO A 1 97 ? 3.999 24.769 30.288 1.00 31.95 96 PRO A O 1
ATOM 813 N N . TYR A 1 98 ? 5.006 24.075 28.387 1.00 28.33 97 TYR A N 1
ATOM 814 C CA . TYR A 1 98 ? 5.817 25.263 28.193 1.00 27.95 97 TYR A CA 1
ATOM 815 C C . TYR A 1 98 ? 5.322 26.030 26.987 1.00 28.18 97 TYR A C 1
ATOM 816 O O . TYR A 1 98 ? 4.440 25.575 26.254 1.00 28.92 97 TYR A O 1
ATOM 825 N N . LYS A 1 99 ? 5.907 27.195 26.769 1.00 28.00 98 LYS A N 1
ATOM 826 C CA . LYS A 1 99 ? 5.602 27.994 25.609 1.00 29.51 98 LYS A CA 1
ATOM 827 C C . LYS A 1 99 ? 6.902 28.434 25.031 1.00 29.14 98 LYS A C 1
ATOM 828 O O . LYS A 1 99 ? 7.810 28.804 25.762 1.00 29.58 98 LYS A O 1
ATOM 834 N N . ILE A 1 100 ? 6.984 28.376 23.714 1.00 29.11 99 ILE A N 1
ATOM 835 C CA . ILE A 1 100 ? 8.117 28.899 22.978 1.00 31.07 99 ILE A CA 1
ATOM 836 C C . ILE A 1 100 ? 7.603 29.721 21.791 1.00 29.09 99 ILE A C 1
ATOM 837 O O . ILE A 1 100 ? 6.499 29.516 21.294 1.00 28.43 99 ILE A O 1
ATOM 842 N N . LYS A 1 101 ? 8.404 30.674 21.348 1.00 27.80 100 LYS A N 1
ATOM 843 C CA . LYS A 1 101 ? 7.950 31.584 20.318 1.00 26.53 100 LYS A CA 1
ATOM 844 C C . LYS A 1 101 ? 8.911 31.562 19.139 1.00 26.41 100 LYS A C 1
ATOM 845 O O . LYS A 1 101 ? 10.106 31.299 19.281 1.00 24.50 100 LYS A O 1
ATOM 851 N N . LEU A 1 102 ? 8.377 31.846 17.966 1.00 27.81 101 LEU A N 1
ATOM 852 C CA . LEU A 1 102 ? 9.190 32.102 16.797 1.00 28.11 101 LEU A CA 1
ATOM 853 C C . LEU A 1 102 ? 8.970 33.517 16.149 1.00 27.36 101 LEU A C 1
ATOM 854 O O . LEU A 1 102 ? 7.839 33.972 15.867 1.00 27.63 101 LEU A O 1
ATOM 859 N N . SER A 1 103 ? 10.077 34.249 16.030 1.00 28.99 102 SER A N 1
ATOM 860 C CA . SER A 1 103 ? 10.129 35.560 15.358 1.00 29.74 102 SER A CA 1
ATOM 861 C C . SER A 1 103 ? 10.692 35.418 13.940 1.00 29.30 102 SER A C 1
ATOM 862 O O . SER A 1 103 ? 11.608 34.641 13.722 1.00 29.09 102 SER A O 1
ATOM 865 N N . ASN A 1 104 ? 10.185 36.224 13.010 1.00 29.82 103 ASN A N 1
ATOM 866 C CA . ASN A 1 104 ? 10.630 36.215 11.581 1.00 28.64 103 ASN A CA 1
ATOM 867 C C . ASN A 1 104 ? 10.559 34.825 10.900 1.00 27.44 103 ASN A C 1
ATOM 868 O O . ASN A 1 104 ? 11.554 34.353 10.302 1.00 25.29 103 ASN A O 1
ATOM 873 N N . PRO A 1 105 ? 9.386 34.162 10.978 1.00 25.38 104 PRO A N 1
ATOM 874 C CA . PRO A 1 105 ? 9.199 32.816 10.437 1.00 25.64 104 PRO A CA 1
ATOM 875 C C . PRO A 1 105 ? 9.016 32.881 8.905 1.00 25.77 104 PRO A C 1
ATOM 876 O O . PRO A 1 105 ? 8.947 33.967 8.352 1.00 25.78 104 PRO A O 1
ATOM 880 N N . PRO A 1 106 ? 9.007 31.733 8.222 1.00 25.82 105 PRO A N 1
ATOM 881 C CA . PRO A 1 106 ? 8.649 31.777 6.805 1.00 26.71 105 PRO A CA 1
ATOM 882 C C . PRO A 1 106 ? 7.156 32.054 6.596 1.00 26.88 105 PRO A C 1
ATOM 883 O O . PRO A 1 106 ? 6.371 32.061 7.555 1.00 24.41 105 PRO A O 1
ATOM 887 N N . TYR A 1 107 ? 6.795 32.291 5.338 1.00 28.17 106 TYR A N 1
ATOM 888 C CA . TYR A 1 107 ? 5.424 32.422 4.903 1.00 29.71 106 TYR A CA 1
ATOM 889 C C . TYR A 1 107 ? 4.710 33.629 5.481 1.00 28.18 106 TYR A C 1
ATOM 890 O O . TYR A 1 107 ? 3.538 33.529 5.744 1.00 26.19 106 TYR A O 1
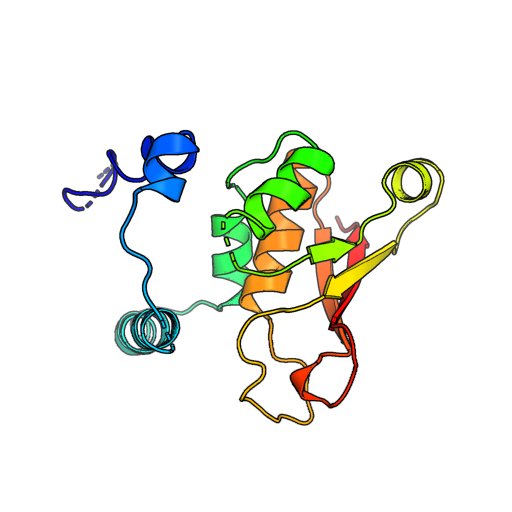ATOM 899 N N . GLN A 1 108 ? 5.418 34.736 5.685 1.00 27.90 107 GLN A N 1
ATOM 900 C CA . GLN A 1 108 ? 4.775 35.995 6.160 1.00 28.97 107 GLN A CA 1
ATOM 901 C C . GLN A 1 108 ? 3.878 36.687 5.107 1.00 28.93 107 GLN A C 1
ATOM 902 O O . GLN A 1 108 ? 3.038 37.562 5.432 1.00 30.57 107 GLN A O 1
ATOM 908 N N . TRP A 1 109 ? 4.057 36.310 3.850 1.00 30.10 108 TRP A N 1
ATOM 909 C CA . TRP A 1 109 ? 3.171 36.714 2.744 1.00 28.68 108 TRP A CA 1
ATOM 910 C C . TRP A 1 109 ? 1.833 35.945 2.777 1.00 29.63 108 TRP A C 1
ATOM 911 O O . TRP A 1 109 ? 0.955 36.189 1.943 1.00 28.61 108 TRP A O 1
ATOM 922 N N . VAL A 1 110 ? 1.686 34.998 3.721 1.00 28.44 109 VAL A N 1
ATOM 923 C CA . VAL A 1 110 ? 0.425 34.269 3.897 1.00 27.02 109 VAL A CA 1
ATOM 924 C C . VAL A 1 110 ? -0.479 34.840 4.993 1.00 26.20 109 VAL A C 1
ATOM 925 O O . VAL A 1 110 ? -0.068 35.060 6.124 1.00 24.62 109 VAL A O 1
ATOM 929 N N . SER A 1 111 ? -1.737 35.061 4.660 1.00 26.15 110 SER A N 1
ATOM 930 C CA . SER A 1 111 ? -2.734 35.329 5.652 1.00 28.89 110 SER A CA 1
ATOM 931 C C . SER A 1 111 ? -3.756 34.171 5.806 1.00 28.47 110 SER A C 1
ATOM 932 O O . SER A 1 111 ? -4.369 33.745 4.838 1.00 27.65 110 SER A O 1
ATOM 935 N N . LYS A 1 112 ? -3.964 33.714 7.045 1.00 29.73 111 LYS A N 1
ATOM 936 C CA . LYS A 1 112 ? -4.850 32.590 7.343 1.00 31.28 111 LYS A CA 1
ATOM 937 C C . LYS A 1 112 ? -5.428 32.751 8.779 1.00 31.86 111 LYS A C 1
ATOM 938 O O . LYS A 1 112 ? -4.706 33.184 9.682 1.00 30.44 111 LYS A O 1
ATOM 944 N N . GLU A 1 113 ? -6.697 32.393 8.994 1.00 31.63 112 GLU A N 1
ATOM 945 C CA . GLU A 1 113 ? -7.302 32.444 10.338 1.00 32.94 112 GLU A CA 1
ATOM 946 C C . GLU A 1 113 ? -6.734 31.446 11.344 1.00 31.42 112 GLU A C 1
ATOM 947 O O . GLU A 1 113 ? -6.815 31.657 12.558 1.00 31.99 112 GLU A O 1
ATOM 953 N N . GLU A 1 114 ? -6.183 30.351 10.839 1.00 30.76 113 GLU A N 1
ATOM 954 C CA . GLU A 1 114 ? -5.689 29.284 11.651 1.00 29.13 113 GLU A CA 1
ATOM 955 C C . GLU A 1 114 ? -4.149 29.287 11.513 1.00 27.03 113 GLU A C 1
ATOM 956 O O . GLU A 1 114 ? -3.617 29.726 10.469 1.00 27.00 113 GLU A O 1
ATOM 960 N N . PRO A 1 115 ? -3.453 28.880 12.570 1.00 24.89 114 PRO A N 1
ATOM 961 C CA . PRO A 1 115 ? -1.972 28.801 12.530 1.00 24.69 114 PRO A CA 1
ATOM 962 C C . PRO A 1 115 ? -1.475 27.902 11.408 1.00 25.64 114 PRO A C 1
ATOM 963 O O . PRO A 1 115 ? -2.133 26.857 11.148 1.00 25.91 114 PRO A O 1
ATOM 967 N N . ILE A 1 116 ? -0.310 28.221 10.788 1.00 23.94 115 ILE A N 1
ATOM 968 C CA . ILE A 1 116 ? 0.105 27.543 9.540 1.00 22.19 115 ILE A CA 1
ATOM 969 C C . ILE A 1 116 ? 1.370 26.690 9.628 1.00 21.49 115 ILE A C 1
ATOM 970 O O . ILE A 1 116 ? 1.649 26.016 8.707 1.00 23.55 115 ILE A O 1
ATOM 975 N N . HIS A 1 117 ? 2.113 26.769 10.715 1.00 20.38 116 HIS A N 1
ATOM 976 C CA . HIS A 1 117 ? 3.491 26.325 10.724 1.00 22.38 116 HIS A CA 1
ATOM 977 C C . HIS A 1 117 ? 3.524 24.913 11.339 1.00 22.21 116 HIS A C 1
ATOM 978 O O . HIS A 1 117 ? 4.239 24.665 12.307 1.00 22.15 116 HIS A O 1
ATOM 985 N N . ASP A 1 118 ? 2.771 23.997 10.708 1.00 22.51 117 ASP A N 1
ATOM 986 C CA . ASP A 1 118 ? 2.678 22.586 11.128 1.00 21.87 117 ASP A CA 1
ATOM 987 C C . ASP A 1 118 ? 4.021 21.831 11.007 1.00 23.10 117 ASP A C 1
ATOM 988 O O . ASP A 1 118 ? 4.324 21.017 11.880 1.00 22.34 117 ASP A O 1
ATOM 993 N N . PHE A 1 119 ? 4.725 22.033 9.892 1.00 22.99 118 PHE A N 1
ATOM 994 C CA . PHE A 1 119 ? 6.089 21.462 9.694 1.00 22.68 118 PHE A CA 1
ATOM 995 C C . PHE A 1 119 ? 7.047 21.927 10.794 1.00 24.14 118 PHE A C 1
ATOM 996 O O . PHE A 1 119 ? 7.699 21.101 11.439 1.00 26.99 118 PHE A O 1
ATOM 1004 N N . ILE A 1 120 ? 7.094 23.229 11.076 1.00 23.14 119 ILE A N 1
ATOM 1005 C CA . ILE A 1 120 ? 7.954 23.763 12.160 1.00 23.06 119 ILE A CA 1
ATOM 1006 C C . ILE A 1 120 ? 7.569 23.166 13.553 1.00 23.23 119 ILE A C 1
ATOM 1007 O O . ILE A 1 120 ? 8.425 22.790 14.366 1.00 23.76 119 ILE A O 1
ATOM 1012 N N . ALA A 1 121 ? 6.280 23.006 13.798 1.00 22.25 120 ALA A N 1
ATOM 1013 C CA . ALA A 1 121 ? 5.772 22.483 15.068 1.00 21.60 120 ALA A CA 1
ATOM 1014 C C . ALA A 1 121 ? 6.238 21.033 15.245 1.00 22.22 120 ALA A C 1
ATOM 1015 O O . ALA A 1 121 ? 6.675 20.659 16.327 1.00 23.46 120 ALA A O 1
ATOM 1017 N N . GLY A 1 122 ? 6.221 20.259 14.160 1.00 21.69 121 GLY A N 1
ATOM 1018 C CA . GLY A 1 122 ? 6.749 18.895 14.150 1.00 23.05 121 GLY A CA 1
ATOM 1019 C C . GLY A 1 122 ? 8.223 18.894 14.417 1.00 23.13 121 GLY A C 1
ATOM 1020 O O . GLY A 1 122 ? 8.775 18.040 15.197 1.00 25.60 121 GLY A O 1
ATOM 1021 N N . ILE A 1 123 ? 8.918 19.778 13.718 1.00 24.09 122 ILE A N 1
ATOM 1022 C CA . ILE A 1 123 ? 10.389 19.865 13.915 1.00 23.29 122 ILE A CA 1
A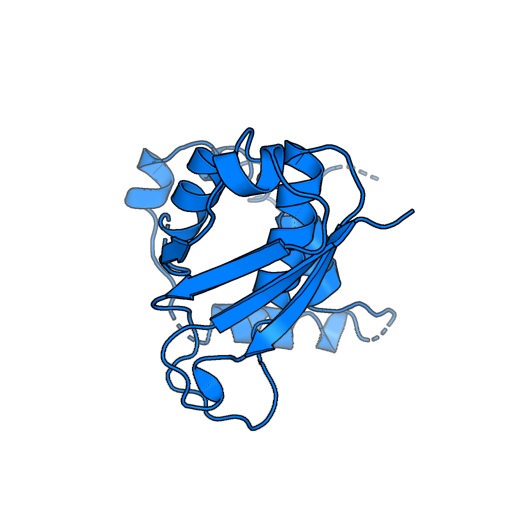TOM 1023 C C . ILE A 1 123 ? 10.702 20.068 15.411 1.00 24.80 122 ILE A C 1
ATOM 1024 O O . ILE A 1 123 ? 11.561 19.410 15.980 1.00 22.85 122 ILE A O 1
ATOM 1029 N N . LEU A 1 124 ? 9.967 20.959 16.028 1.00 22.87 123 LEU A N 1
ATOM 1030 C CA . LEU A 1 124 ? 10.180 21.333 17.436 1.00 23.91 123 LEU A CA 1
ATOM 1031 C C . LEU A 1 124 ? 9.909 20.157 18.354 1.00 23.37 123 LEU A C 1
ATOM 1032 O O . LEU A 1 124 ? 10.668 19.912 19.277 1.00 26.08 123 LEU A O 1
ATOM 1037 N N . ALA A 1 125 ? 8.875 19.379 18.060 1.00 23.64 124 ALA A N 1
ATOM 1038 C CA . ALA A 1 125 ? 8.582 18.193 18.847 1.00 23.30 124 ALA A CA 1
ATOM 1039 C C . ALA A 1 125 ? 9.698 17.176 18.757 1.00 25.66 124 ALA A C 1
ATOM 1040 O O . ALA A 1 125 ? 10.077 16.564 19.767 1.00 22.10 124 ALA A O 1
ATOM 1042 N N . GLY A 1 126 ? 10.204 16.988 17.528 1.00 24.73 125 GLY A N 1
ATOM 1043 C CA . GLY A 1 126 ? 11.242 16.027 17.283 1.00 25.58 125 GLY A CA 1
ATOM 1044 C C . GLY A 1 126 ? 12.554 16.418 17.917 1.00 24.22 125 GLY A C 1
ATOM 1045 O O . GLY A 1 126 ? 13.260 15.559 18.483 1.00 26.79 125 GLY A O 1
ATOM 1046 N N . CYS A 1 127 ? 12.923 17.696 17.789 1.00 22.94 126 CYS A N 1
ATOM 1047 C CA . CYS A 1 127 ? 14.158 18.214 18.376 1.00 23.28 126 CYS A CA 1
ATOM 1048 C C . CYS A 1 127 ? 14.168 18.180 19.909 1.00 23.50 126 CYS A C 1
ATOM 1049 O O . CYS A 1 127 ? 15.165 17.834 20.519 1.00 24.16 126 CYS A O 1
ATOM 1052 N N . LEU A 1 128 ? 13.049 18.539 20.507 1.00 22.06 127 LEU A N 1
ATOM 1053 C CA . LEU A 1 128 ? 12.891 18.528 21.968 1.00 22.00 127 LEU A CA 1
ATOM 1054 C C . LEU A 1 128 ? 12.944 17.129 22.550 1.00 21.83 127 LEU A C 1
ATOM 1055 O O . LEU A 1 128 ? 13.457 16.949 23.656 1.00 25.50 127 LEU A O 1
ATOM 1060 N N . GLU A 1 129 ? 12.407 16.149 21.839 1.00 23.10 128 GLU A N 1
ATOM 1061 C CA . GLU A 1 129 ? 12.664 14.735 22.208 1.00 23.36 128 GLU A CA 1
ATOM 1062 C C . GLU A 1 129 ? 14.151 14.301 22.141 1.00 24.80 128 GLU A C 1
ATOM 1063 O O . GLU A 1 129 ? 14.672 13.604 23.053 1.00 23.94 128 GLU A O 1
ATOM 1069 N N . GLU A 1 130 ? 14.844 14.664 21.061 1.00 25.15 129 GLU A N 1
ATOM 1070 C CA . GLU A 1 130 ? 16.282 14.419 20.971 1.00 25.81 129 GLU A CA 1
ATOM 1071 C C . GLU A 1 130 ? 17.067 15.050 22.164 1.00 25.57 129 GLU A C 1
ATOM 1072 O O . GLU A 1 130 ? 18.015 14.464 22.686 1.00 25.02 129 GLU A O 1
ATOM 1078 N N . ILE A 1 131 ? 16.676 16.247 22.569 1.00 24.23 130 ILE A N 1
ATOM 1079 C CA . ILE A 1 131 ? 17.347 16.960 23.638 1.00 23.93 130 ILE A CA 1
ATOM 1080 C C . ILE A 1 131 ? 16.986 16.420 25.013 1.00 22.53 130 ILE A C 1
ATOM 1081 O O . ILE A 1 131 ? 17.847 16.215 25.796 1.00 23.42 130 ILE A O 1
ATOM 1086 N N . PHE A 1 132 ? 15.705 16.193 25.281 1.00 23.97 131 PHE A N 1
ATOM 1087 C CA . PHE A 1 132 ? 15.213 15.890 26.629 1.00 24.13 131 PHE A CA 1
ATOM 1088 C C . PHE A 1 132 ? 14.686 14.438 26.846 1.00 21.90 131 PHE A C 1
ATOM 1089 O O . PHE A 1 132 ? 14.282 14.095 27.964 1.00 22.56 131 PHE A O 1
ATOM 1097 N N . TYR A 1 133 ? 14.609 13.642 25.795 1.00 21.10 132 TYR A N 1
ATOM 1098 C CA . TYR A 1 133 ? 14.252 12.232 25.863 1.00 24.16 132 TYR A CA 1
ATOM 1099 C C . TYR A 1 133 ? 12.761 11.961 25.819 1.00 23.63 132 TYR A C 1
ATOM 1100 O O . TYR A 1 133 ? 12.328 10.984 25.162 1.00 24.18 132 TYR A O 1
ATOM 1109 N N . TYR A 1 134 ? 11.993 12.776 26.526 1.00 23.16 133 TYR A N 1
ATOM 1110 C CA . TYR A 1 134 ? 10.525 12.628 26.578 1.00 24.72 133 TYR A CA 1
ATOM 1111 C C . TYR A 1 134 ? 9.885 12.770 25.206 1.00 24.53 133 TYR A C 1
ATOM 1112 O O . TYR A 1 134 ? 10.458 13.405 24.318 1.00 24.29 133 TYR A O 1
ATOM 1121 N N . TYR A 1 135 ? 8.717 12.133 25.034 1.00 26.06 134 TYR A N 1
ATOM 1122 C CA . TYR A 1 135 ? 7.838 12.378 23.886 1.00 26.73 134 TYR A CA 1
ATOM 1123 C C . TYR A 1 135 ? 7.194 13.712 24.132 1.00 26.42 134 TYR A C 1
ATOM 1124 O O . TYR A 1 135 ? 6.700 13.957 25.239 1.00 28.77 134 TYR A O 1
ATOM 1133 N N . PHE A 1 136 ? 7.190 14.574 23.114 1.00 25.97 135 PHE A N 1
ATO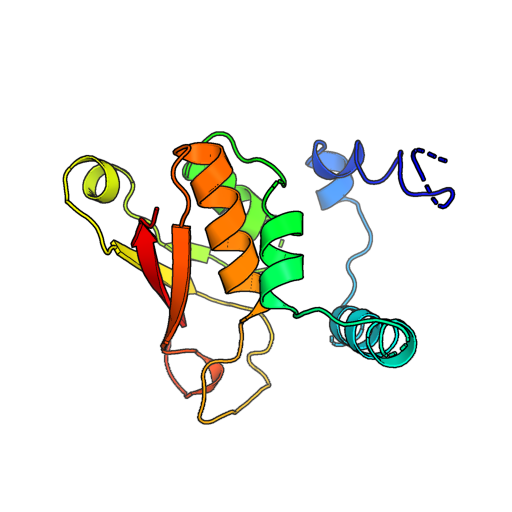M 1134 C CA . PHE A 1 136 ? 6.522 15.879 23.173 1.00 24.82 135 PHE A CA 1
ATOM 1135 C C . PHE A 1 136 ? 5.450 16.017 22.112 1.00 26.07 135 PHE A C 1
ATOM 1136 O O . PHE A 1 136 ? 5.606 15.509 20.978 1.00 26.45 135 PHE A O 1
ATOM 1144 N N . VAL A 1 137 ? 4.359 16.716 22.463 1.00 24.91 136 VAL A N 1
ATOM 1145 C CA . VAL A 1 137 ? 3.431 17.235 21.462 1.00 25.60 136 VAL A CA 1
ATOM 1146 C C . VAL A 1 137 ? 3.462 18.770 21.444 1.00 24.94 136 VAL A C 1
ATOM 1147 O O . VAL A 1 137 ? 3.358 19.401 22.472 1.00 24.58 136 VAL A O 1
ATOM 1151 N N . VAL A 1 138 ? 3.616 19.347 20.255 1.00 25.07 137 VAL A N 1
ATOM 1152 C CA . VAL A 1 138 ? 3.770 20.802 20.080 1.00 26.70 137 VAL A CA 1
ATOM 1153 C C . VAL A 1 138 ? 2.628 21.299 19.207 1.00 25.72 137 VAL A C 1
ATOM 1154 O O . VAL A 1 138 ? 2.386 20.787 18.094 1.00 23.94 137 VAL A O 1
ATOM 1158 N N . ASN A 1 139 ? 1.890 22.270 19.733 1.00 26.19 138 ASN A N 1
ATOM 1159 C CA . ASN A 1 139 ? 0.724 22.783 19.088 1.00 27.18 138 ASN A CA 1
ATOM 1160 C C . ASN A 1 139 ? 0.831 24.314 18.953 1.00 26.50 138 ASN A C 1
ATOM 1161 O O . ASN A 1 139 ? 1.039 25.008 19.917 1.00 25.50 138 ASN A O 1
ATOM 1166 N N . GLU A 1 140 ? 0.701 24.819 17.737 1.00 24.12 139 GLU A N 1
ATOM 1167 C CA . GLU A 1 140 ? 0.892 26.227 17.485 1.00 23.80 139 GLU A CA 1
ATOM 1168 C C . GLU A 1 140 ? -0.457 26.850 17.795 1.00 24.03 139 GLU A C 1
ATOM 1169 O O . GLU A 1 140 ? -1.466 26.447 17.225 1.00 21.87 139 GLU A O 1
ATOM 1175 N N . VAL A 1 141 ? -0.453 27.820 18.706 1.00 24.73 140 VAL A N 1
ATOM 1176 C CA . VAL A 1 141 ? -1.678 28.443 19.195 1.00 23.65 140 VAL A CA 1
ATOM 1177 C C . VAL A 1 141 ? -1.795 29.890 18.750 1.00 24.91 140 VAL A C 1
ATOM 1178 O O . VAL A 1 141 ? -2.879 30.448 18.801 1.00 23.99 140 VAL A O 1
ATOM 1182 N N . GLU A 1 142 ? -0.695 30.536 18.366 1.00 25.35 141 GLU A N 1
ATOM 1183 C CA . GLU A 1 142 ? -0.779 31.867 17.709 1.00 26.11 141 GLU A CA 1
ATOM 1184 C C . GLU A 1 142 ? 0.222 31.905 16.552 1.00 25.49 141 GLU A C 1
ATOM 1185 O O . GLU A 1 142 ? 1.268 31.251 16.611 1.00 22.38 141 GLU A O 1
ATOM 1191 N N . CYS A 1 143 ? -0.048 32.707 15.532 1.00 26.52 142 CYS A N 1
ATOM 1192 C CA . CYS A 1 143 ? 0.808 32.656 14.306 1.00 26.76 142 CYS A CA 1
ATOM 1193 C C . CYS A 1 143 ? 0.856 34.043 13.629 1.00 27.40 142 CYS A C 1
ATOM 1194 O O . CYS A 1 143 ? -0.118 34.777 13.659 1.00 29.77 142 CYS A O 1
ATOM 1197 N N . VAL A 1 144 ? 2.015 34.378 13.068 1.00 29.42 143 VAL A N 1
ATOM 1198 C CA . VAL A 1 144 ? 2.256 35.628 12.334 1.00 29.28 143 VAL A CA 1
ATOM 1199 C C . VAL A 1 144 ? 1.236 35.778 11.198 1.00 31.24 143 VAL A C 1
ATOM 1200 O O . VAL A 1 144 ? 0.766 36.883 10.887 1.00 29.79 143 VAL A O 1
ATOM 1204 N N . SER A 1 145 ? 0.832 34.647 10.624 1.00 31.01 144 SER A N 1
ATOM 1205 C CA . SER A 1 145 ? -0.099 34.696 9.502 1.00 31.74 144 SER A CA 1
ATOM 1206 C C . SER A 1 145 ? -1.530 34.995 9.950 1.00 29.82 144 SER A C 1
ATOM 1207 O O . SER A 1 145 ? -2.396 35.276 9.115 1.00 27.84 144 SER A O 1
ATOM 1210 N N . GLN A 1 146 ? -1.769 34.983 11.265 1.00 27.69 145 GLN A N 1
ATOM 1211 C CA . GLN A 1 146 ? -3.014 35.538 11.838 1.00 27.60 145 GLN A CA 1
ATOM 1212 C C . GLN A 1 146 ? -2.949 37.047 12.113 1.00 27.88 145 GLN A C 1
ATOM 1213 O O . GLN A 1 146 ? -3.915 37.615 12.583 1.00 26.54 145 GLN A O 1
ATOM 1219 N N . GLY A 1 147 ? -1.808 37.681 11.869 1.00 28.37 146 GLY A N 1
ATOM 1220 C CA . GLY A 1 147 ? -1.622 39.111 12.170 1.00 28.88 146 GLY A CA 1
ATOM 1221 C C . GLY A 1 147 ? -0.830 39.326 13.449 1.00 29.74 146 GLY A C 1
ATOM 1222 O O . GLY A 1 147 ? -0.563 40.452 13.830 1.00 30.47 146 GLY A O 1
ATOM 1223 N N . LYS A 1 148 ? -0.401 38.249 14.091 1.00 29.49 147 LYS A N 1
ATOM 1224 C CA . LYS A 1 148 ? 0.407 38.349 15.308 1.00 29.80 147 LYS A CA 1
ATOM 1225 C C . LYS A 1 148 ? 1.863 38.697 14.967 1.00 29.25 147 LYS A C 1
ATOM 1226 O O . LYS A 1 148 ? 2.303 38.566 13.811 1.00 28.83 147 LYS A O 1
ATOM 1232 N N . ASP A 1 149 ? 2.597 39.194 15.949 1.00 29.12 148 ASP A N 1
ATOM 1233 C CA . ASP A 1 149 ? 3.999 39.598 15.736 1.00 29.95 148 ASP A CA 1
ATOM 1234 C C . ASP A 1 149 ? 4.976 38.458 15.822 1.00 29.38 148 ASP A C 1
ATOM 1235 O O . ASP A 1 149 ? 6.074 38.576 15.308 1.00 29.20 148 ASP A O 1
ATOM 1240 N N . LYS A 1 150 ? 4.590 37.375 16.502 1.00 29.58 149 LYS A N 1
ATOM 1241 C CA . LYS A 1 150 ? 5.431 36.214 16.674 1.00 27.83 149 LYS A CA 1
ATOM 1242 C C . LYS A 1 150 ? 4.497 35.016 16.629 1.00 28.10 149 LYS A C 1
ATOM 1243 O O . LYS A 1 150 ? 3.316 35.150 16.963 1.00 28.97 149 LYS A O 1
ATOM 1249 N N . CYS A 1 151 ? 5.002 33.856 16.207 1.00 26.30 150 CYS A N 1
ATOM 1250 C CA . CYS A 1 151 ? 4.259 32.599 16.382 1.00 26.52 150 CYS A CA 1
ATOM 1251 C C . CYS A 1 151 ? 4.519 32.070 17.791 1.00 26.74 150 CYS A C 1
ATOM 1252 O O . CYS A 1 151 ? 5.630 32.247 18.322 1.00 29.18 150 CYS A O 1
ATOM 1255 N N . VAL A 1 152 ? 3.519 31.402 18.360 1.00 25.87 151 VAL A N 1
ATOM 1256 C CA . VAL A 1 152 ? 3.582 30.837 19.696 1.00 25.50 151 VAL A CA 1
ATOM 1257 C C . VAL A 1 152 ? 3.169 29.369 19.675 1.00 26.51 151 VAL A C 1
ATOM 1258 O O . VAL A 1 152 ? 2.106 28.997 19.175 1.00 23.21 151 VAL A O 1
ATOM 1262 N N . PHE A 1 153 ? 4.040 28.559 20.265 1.00 26.07 152 PHE A N 1
ATOM 1263 C CA . PHE A 1 153 ? 3.870 27.112 20.347 1.00 25.31 152 PHE A CA 1
ATOM 1264 C C . PHE A 1 153 ? 3.761 26.664 21.811 1.00 26.15 152 PHE A C 1
ATOM 1265 O O . PHE A 1 153 ? 4.605 27.009 22.648 1.00 27.91 152 PHE A O 1
ATOM 1273 N N . GLU A 1 154 ? 2.738 25.857 22.070 1.00 26.74 153 GLU A N 1
ATOM 1274 C CA . GLU A 1 154 ? 2.502 25.168 23.340 1.00 28.43 153 GLU A CA 1
ATOM 1275 C C . GLU A 1 154 ? 3.217 23.791 23.310 1.00 28.94 153 GLU A C 1
ATOM 1276 O O . GLU A 1 154 ? 2.979 22.994 22.367 1.00 28.01 153 GLU A O 1
ATOM 1282 N N . VAL A 1 155 ? 4.099 23.532 24.293 1.00 27.01 154 VAL A N 1
ATOM 1283 C CA . VAL A 1 155 ? 4.887 22.279 24.361 1.00 26.69 154 VAL A CA 1
ATOM 1284 C C . VAL A 1 155 ? 4.410 21.430 25.524 1.00 26.53 154 VAL A C 1
ATOM 1285 O O . VAL A 1 155 ? 4.484 21.864 26.681 1.00 26.92 154 VAL A O 1
ATOM 1289 N N . LYS A 1 156 ? 3.979 20.208 25.219 1.00 28.05 155 LYS A N 1
ATOM 1290 C CA . LYS A 1 156 ? 3.407 19.283 26.177 1.00 28.87 155 LYS A CA 1
ATOM 1291 C C . LYS A 1 156 ? 4.186 17.993 26.190 1.00 26.53 155 LYS A C 1
ATOM 1292 O O . LYS A 1 156 ? 4.539 17.438 25.152 1.00 23.36 155 LYS A O 1
ATOM 1298 N N . GLU A 1 157 ? 4.432 17.500 27.387 1.00 25.18 156 GLU A N 1
ATOM 1299 C CA . GLU A 1 157 ? 5.146 16.262 27.576 1.00 26.20 156 GLU A CA 1
ATOM 1300 C C . GLU A 1 157 ? 4.063 15.190 27.612 1.00 27.60 156 GLU A C 1
ATOM 1301 O O . GLU A 1 157 ? 3.022 15.378 28.267 1.00 28.99 156 GLU A O 1
ATOM 1307 N N . VAL A 1 158 ? 4.279 14.068 26.938 1.00 29.11 157 VAL A N 1
ATOM 1308 C CA . VAL A 1 158 ? 3.268 13.042 26.838 1.00 31.48 157 VAL A CA 1
ATOM 1309 C C . VAL A 1 158 ? 3.867 11.643 27.011 1.00 34.46 157 VAL A C 1
ATOM 1310 O O . VAL A 1 158 ? 5.041 11.423 26.702 1.00 33.54 157 VAL A O 1
ATOM 1314 N N . ASP A 1 159 ? 3.057 10.694 27.493 1.00 38.78 158 ASP A N 1
ATOM 1315 C CA . ASP A 1 159 ? 3.410 9.251 27.413 1.00 42.59 158 ASP A CA 1
ATOM 1316 C C . ASP A 1 159 ? 2.419 8.462 26.553 1.00 43.70 158 ASP A C 1
ATOM 1317 O O . ASP A 1 159 ? 2.728 8.085 25.414 1.00 45.19 158 ASP A O 1
#

Foldseek 3Di:
DDDPPCVVVVVVQLVPLVSLVPDDDDDVVVVVVVVVVQVVCVVHDDDLLQVLLVVLLSLQQDPVSVQVSCVSQQAGKADDPVCPVVDDDFDKIKGANGPDLVAADCDADPSNPQSNVQNNVCSHPVFRKHKDWDAHVNPVDRITMITIDTDD

B-factor: mean 30.17, std 6.79, range [13.81, 68.16]

Solvent-accessible surface area: 10730 Å² total

Radius of gyration: 16.01 Å; Cα contacts (8 Å, |Δi|>4): 235; chains: 1; bounding box: 38×42×42 Å